Protein AF-A0A2H0ISW6-F1 (afdb_monomer)

Radius of gyration: 16.99 Å; Cα contacts (8 Å, |Δi|>4): 313; chains: 1; bounding box: 40×23×46 Å

Sequence (136 aa):
MSGATEFRVESTSQWDLYVGTQTLTAGQWDVLSSYSSAGTSIVPVSILEIRATSPGATSQQTSFFQLQDNASPIFIIGTAANDPLTTTGIGTNQPGDPVNDAFTHRFRIDYRLTPTIAYTPGVYSLTVVFTLAEDL

Structure (mmCIF, N/CA/C/O backbone):
data_AF-A0A2H0ISW6-F1
#
_entry.id   AF-A0A2H0ISW6-F1
#
loop_
_atom_site.group_PDB
_atom_site.id
_atom_site.type_symbol
_atom_site.label_atom_id
_atom_site.label_alt_id
_atom_site.label_comp_id
_atom_site.label_asym_id
_atom_site.label_entity_id
_atom_site.label_seq_id
_atom_site.pdbx_PDB_ins_code
_atom_site.Cartn_x
_atom_site.Cartn_y
_atom_site.Cartn_z
_atom_site.occupancy
_atom_site.B_iso_or_equiv
_atom_site.auth_seq_id
_atom_site.auth_comp_id
_atom_site.auth_asym_id
_atom_site.auth_atom_id
_atom_site.pdbx_PDB_model_num
ATOM 1 N N . MET A 1 1 ? 15.951 2.780 14.268 1.00 37.66 1 MET A N 1
ATOM 2 C CA . MET A 1 1 ? 16.004 2.096 12.960 1.00 37.66 1 MET A CA 1
ATOM 3 C C . MET A 1 1 ? 14.894 2.693 12.114 1.00 37.66 1 MET A C 1
ATOM 5 O O . MET A 1 1 ? 13.755 2.671 12.556 1.00 37.66 1 MET A O 1
ATOM 9 N N . SER A 1 2 ? 15.219 3.347 11.000 1.00 43.78 2 SER A N 1
ATOM 10 C CA . SER A 1 2 ? 14.219 3.986 10.134 1.00 43.78 2 SER A CA 1
ATOM 11 C C . SER A 1 2 ? 13.484 2.899 9.346 1.00 43.78 2 SER A C 1
ATOM 13 O O . SER A 1 2 ? 14.012 2.400 8.359 1.00 43.78 2 SER A O 1
ATOM 15 N N . GLY A 1 3 ? 12.315 2.491 9.847 1.00 51.47 3 GLY A N 1
ATOM 16 C CA . GLY A 1 3 ? 11.488 1.391 9.343 1.00 51.47 3 GLY A CA 1
ATOM 17 C C . GLY A 1 3 ? 10.538 1.817 8.229 1.00 51.47 3 GLY A C 1
ATOM 18 O O . GLY A 1 3 ? 9.328 1.838 8.428 1.00 51.47 3 GLY A O 1
ATOM 19 N N . ALA A 1 4 ? 11.086 2.178 7.073 1.00 66.31 4 ALA A N 1
ATOM 20 C CA . ALA A 1 4 ? 10.278 2.313 5.868 1.00 66.31 4 ALA A CA 1
ATOM 21 C C . ALA A 1 4 ? 10.193 0.953 5.162 1.00 66.31 4 ALA A C 1
ATOM 23 O O . ALA A 1 4 ? 11.180 0.217 5.120 1.00 66.31 4 ALA A O 1
ATOM 24 N N . THR A 1 5 ? 9.021 0.613 4.623 1.00 86.38 5 THR A N 1
ATOM 25 C CA . THR A 1 5 ? 8.900 -0.547 3.728 1.00 86.38 5 THR A CA 1
ATOM 26 C C . THR A 1 5 ? 9.569 -0.184 2.405 1.00 86.38 5 THR A C 1
ATOM 28 O O . THR A 1 5 ? 9.276 0.873 1.847 1.00 86.38 5 THR A O 1
ATOM 31 N N . GLU A 1 6 ? 10.485 -1.022 1.924 1.00 88.94 6 GLU A N 1
ATOM 32 C CA . GLU A 1 6 ? 11.167 -0.830 0.642 1.00 88.94 6 GLU A CA 1
ATOM 33 C C . GLU A 1 6 ? 10.739 -1.929 -0.333 1.00 88.94 6 GLU A C 1
ATOM 35 O O . GLU A 1 6 ? 10.816 -3.113 -0.007 1.00 88.94 6 GLU A O 1
ATOM 40 N N . PHE A 1 7 ? 10.324 -1.529 -1.532 1.00 88.00 7 PHE A N 1
ATOM 41 C CA . PHE A 1 7 ? 10.082 -2.417 -2.660 1.00 88.00 7 PHE A CA 1
ATOM 42 C C . PHE A 1 7 ? 11.202 -2.275 -3.678 1.00 88.00 7 PHE A C 1
ATOM 44 O O . PHE A 1 7 ? 11.641 -1.168 -3.999 1.00 88.00 7 PHE A O 1
ATOM 51 N N . ARG A 1 8 ? 11.642 -3.418 -4.196 1.00 91.12 8 ARG A N 1
ATOM 52 C CA . ARG A 1 8 ? 12.608 -3.523 -5.282 1.00 91.12 8 ARG A CA 1
ATOM 53 C C . ARG A 1 8 ? 11.969 -4.340 -6.385 1.00 91.12 8 ARG A C 1
ATOM 55 O O . ARG A 1 8 ? 11.515 -5.448 -6.117 1.00 91.12 8 ARG A O 1
ATOM 62 N N . VAL A 1 9 ? 11.908 -3.771 -7.577 1.00 89.00 9 VAL A N 1
ATOM 63 C CA . VAL A 1 9 ? 11.238 -4.380 -8.723 1.00 89.00 9 VAL A CA 1
ATOM 64 C C . VAL A 1 9 ? 12.292 -4.878 -9.697 1.00 89.00 9 VAL A C 1
ATOM 66 O O . VAL A 1 9 ? 13.189 -4.132 -10.067 1.00 89.00 9 VAL A O 1
ATOM 69 N N . GLU A 1 10 ? 12.180 -6.135 -10.100 1.00 91.31 10 GLU A N 1
ATOM 70 C CA . GLU A 1 10 ? 12.961 -6.735 -11.179 1.00 91.31 10 GLU A CA 1
ATOM 71 C C . GLU A 1 10 ? 11.962 -7.325 -12.169 1.00 91.31 10 GLU A C 1
ATOM 73 O O . GLU A 1 10 ? 11.089 -8.100 -11.774 1.00 91.31 10 GLU A O 1
ATOM 78 N N . SER A 1 11 ? 12.040 -6.906 -13.430 1.00 89.56 11 SER A N 1
ATOM 79 C CA . SER A 1 11 ? 11.094 -7.327 -14.462 1.00 89.56 11 SER A CA 1
ATOM 80 C C . SER A 1 11 ? 11.754 -7.375 -15.834 1.00 89.56 11 SER A C 1
ATOM 82 O O . SER A 1 11 ? 12.597 -6.543 -16.162 1.00 89.56 11 SER A O 1
ATOM 84 N N . THR A 1 12 ? 11.334 -8.330 -16.661 1.00 89.75 12 THR A N 1
ATOM 85 C CA . THR A 1 12 ? 11.699 -8.418 -18.085 1.00 89.75 12 THR A CA 1
ATOM 86 C C . THR A 1 12 ? 10.659 -7.800 -19.016 1.00 89.75 12 THR A C 1
ATOM 88 O O . THR A 1 12 ? 10.918 -7.684 -20.211 1.00 89.75 12 THR A O 1
ATOM 91 N N . SER A 1 13 ? 9.510 -7.402 -18.470 1.00 87.94 13 SER A N 1
ATOM 92 C CA . SER A 1 13 ? 8.399 -6.755 -19.173 1.00 87.94 13 SER A CA 1
ATOM 93 C C . SER A 1 13 ? 8.098 -5.392 -18.549 1.00 87.94 13 SER A C 1
ATOM 95 O O . SER A 1 13 ? 8.596 -5.076 -17.462 1.00 87.94 13 SER A O 1
ATOM 97 N N . GLN A 1 14 ? 7.280 -4.585 -19.227 1.00 87.25 14 GLN A N 1
ATOM 98 C CA . GLN A 1 14 ? 6.685 -3.406 -18.600 1.00 87.25 14 GLN A CA 1
ATOM 99 C C . GLN A 1 14 ? 5.759 -3.829 -17.455 1.00 87.25 14 GLN A C 1
ATOM 101 O O . GLN A 1 14 ? 5.305 -4.976 -17.410 1.00 87.25 14 GLN A O 1
ATOM 106 N N . TRP A 1 15 ? 5.562 -2.956 -16.472 1.00 88.25 15 TRP A N 1
ATOM 107 C CA . TRP A 1 15 ? 4.878 -3.342 -15.241 1.00 88.25 15 TRP A CA 1
ATOM 108 C C . TRP A 1 15 ? 4.090 -2.213 -14.587 1.00 88.25 15 TRP A C 1
ATOM 110 O O . TRP A 1 15 ? 4.448 -1.044 -14.652 1.00 88.25 15 TRP A O 1
ATOM 120 N N . ASP A 1 16 ? 3.073 -2.597 -13.836 1.00 88.38 16 ASP A N 1
ATOM 121 C CA . ASP A 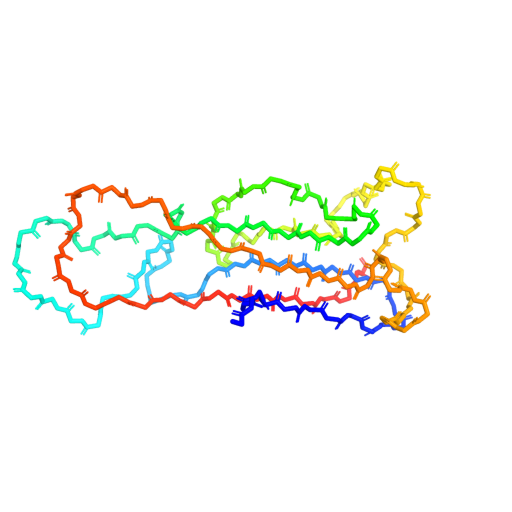1 16 ? 2.306 -1.706 -12.983 1.00 88.38 16 ASP A CA 1
ATOM 122 C C . ASP A 1 16 ? 2.564 -2.048 -11.524 1.00 88.38 16 ASP A C 1
ATOM 124 O O . ASP A 1 16 ? 2.653 -3.218 -11.142 1.00 88.38 16 ASP A O 1
ATOM 128 N N . LEU A 1 17 ? 2.634 -1.020 -10.682 1.00 89.81 17 LEU A N 1
ATOM 129 C CA . LEU A 1 17 ? 2.587 -1.188 -9.236 1.00 89.81 17 LEU A CA 1
ATOM 130 C C . LEU A 1 17 ? 1.420 -0.379 -8.696 1.00 89.81 17 LEU A C 1
ATOM 132 O O . LEU A 1 17 ? 1.384 0.849 -8.800 1.00 89.81 17 LEU A O 1
ATOM 136 N N . TYR A 1 18 ? 0.494 -1.072 -8.052 1.00 91.62 18 TYR A N 1
ATOM 137 C CA . TYR A 1 18 ? -0.657 -0.466 -7.407 1.00 91.62 18 TYR A CA 1
ATOM 138 C C . TYR A 1 18 ? -0.859 -1.014 -6.003 1.00 91.62 18 TYR A C 1
ATOM 140 O O . TYR A 1 18 ? -0.251 -2.001 -5.580 1.00 91.62 18 TYR A O 1
ATOM 148 N N . VAL A 1 19 ? -1.691 -0.308 -5.250 1.00 94.38 19 VAL A N 1
ATOM 149 C CA . VAL A 1 19 ? -1.938 -0.574 -3.840 1.00 94.38 19 VAL A CA 1
ATOM 150 C C . VAL A 1 19 ? -3.418 -0.467 -3.520 1.00 94.38 19 VAL A C 1
ATOM 152 O O . VAL A 1 19 ? -4.112 0.437 -3.984 1.00 94.38 19 VAL A O 1
ATOM 155 N N . GLY A 1 20 ? -3.882 -1.380 -2.682 1.00 95.50 20 GLY A N 1
ATOM 156 C CA . GLY A 1 20 ? -5.225 -1.385 -2.130 1.00 95.50 20 GLY A CA 1
ATOM 157 C C . GLY A 1 20 ? -5.224 -1.966 -0.726 1.00 95.50 20 GLY A C 1
ATOM 158 O O . GLY A 1 20 ? -4.195 -2.400 -0.203 1.00 95.50 20 GLY A O 1
ATOM 159 N N . THR A 1 21 ? -6.385 -1.977 -0.091 1.00 97.00 21 THR A N 1
ATOM 160 C CA . THR A 1 21 ? -6.578 -2.629 1.204 1.00 97.00 21 THR A CA 1
ATOM 161 C C . THR A 1 21 ? -7.476 -3.837 1.073 1.00 97.00 21 THR A C 1
ATOM 163 O O . THR A 1 21 ? -8.433 -3.820 0.303 1.00 97.00 21 THR A O 1
ATOM 166 N N . GLN A 1 22 ? -7.191 -4.862 1.867 1.00 96.44 22 GLN A N 1
ATOM 167 C CA . GLN A 1 22 ? -8.020 -6.049 1.989 1.00 96.44 22 GLN A CA 1
ATOM 168 C C . GLN A 1 22 ? -8.481 -6.186 3.437 1.00 96.44 22 GLN A C 1
ATOM 170 O O . GLN A 1 22 ? -7.664 -6.272 4.351 1.00 96.44 22 GLN A O 1
ATOM 175 N N . THR A 1 23 ? -9.792 -6.196 3.636 1.00 95.62 23 THR A N 1
ATOM 176 C CA . THR A 1 23 ? -10.438 -6.320 4.947 1.00 95.62 23 THR A CA 1
ATOM 177 C C . THR A 1 23 ? -11.707 -7.159 4.815 1.00 95.62 23 THR A C 1
ATOM 179 O O . THR A 1 23 ? -12.145 -7.471 3.704 1.00 95.62 23 THR A O 1
ATOM 182 N N . LEU A 1 24 ? -12.301 -7.569 5.937 1.00 95.00 24 LEU A N 1
ATOM 183 C CA . LEU A 1 24 ? -13.562 -8.318 5.948 1.00 95.00 24 LEU A CA 1
ATOM 184 C C . LEU A 1 24 ? -14.725 -7.465 5.432 1.00 95.00 24 LEU A C 1
ATOM 186 O O . LEU A 1 24 ? -15.614 -7.978 4.755 1.00 95.00 24 LEU A O 1
ATOM 190 N N . THR A 1 25 ? -14.725 -6.171 5.764 1.00 94.56 25 THR A N 1
ATOM 191 C CA . THR A 1 25 ? -15.690 -5.190 5.250 1.00 94.56 25 THR A CA 1
ATOM 192 C C . THR A 1 25 ? -14.960 -4.138 4.431 1.00 94.56 25 THR A C 1
ATOM 194 O O . THR A 1 25 ? -14.221 -3.323 4.985 1.00 94.56 25 THR A O 1
ATOM 197 N N . ALA A 1 26 ? -15.208 -4.141 3.121 1.00 94.75 26 ALA A N 1
ATOM 198 C CA . ALA A 1 26 ? -14.558 -3.251 2.168 1.00 94.75 26 ALA A CA 1
ATOM 199 C 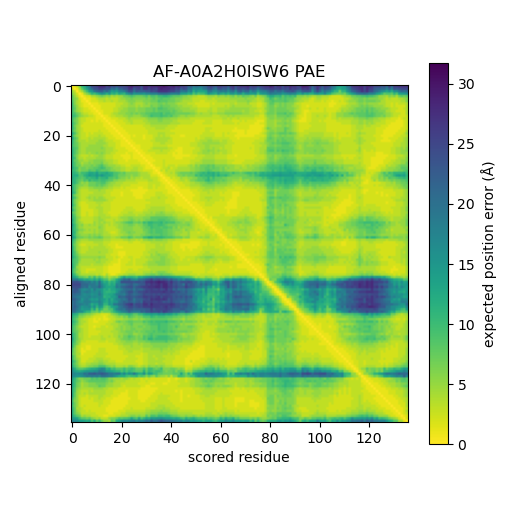C . ALA A 1 26 ? -14.576 -1.784 2.629 1.00 94.75 26 ALA A C 1
ATOM 201 O O . ALA A 1 26 ? -15.605 -1.249 3.057 1.00 94.75 26 ALA A O 1
ATOM 202 N N . GLY A 1 27 ? -13.416 -1.135 2.546 1.00 94.25 27 GLY A N 1
ATOM 203 C CA . GLY A 1 27 ? -13.240 0.262 2.943 1.00 94.25 27 GLY A CA 1
ATOM 204 C C . GLY A 1 27 ? -13.202 0.530 4.455 1.00 94.25 27 GLY A C 1
ATOM 205 O O . GLY A 1 27 ? -13.113 1.697 4.846 1.00 94.25 27 GLY A O 1
ATOM 206 N N . GLN A 1 28 ? -13.222 -0.498 5.311 1.00 95.25 28 GLN A N 1
ATOM 207 C CA . GLN A 1 28 ? -13.151 -0.359 6.773 1.00 95.25 28 GLN A CA 1
ATOM 208 C C . GLN A 1 28 ? -12.084 -1.272 7.380 1.00 95.25 28 GLN A C 1
ATOM 210 O O . GLN A 1 28 ? -11.860 -2.365 6.874 1.00 95.25 28 GLN A O 1
ATOM 215 N N . TRP A 1 29 ? -11.443 -0.839 8.468 1.00 95.31 29 TRP A N 1
ATOM 216 C CA . TRP A 1 29 ? -10.534 -1.684 9.246 1.00 95.31 29 TRP A CA 1
ATOM 217 C C . TRP A 1 29 ? -11.310 -2.789 9.961 1.00 95.31 29 TRP A C 1
ATOM 219 O O . TRP A 1 29 ? -12.421 -2.571 10.447 1.00 95.31 29 TRP A O 1
ATOM 229 N N . ASP A 1 30 ? -10.682 -3.950 10.105 1.00 96.56 30 ASP A N 1
ATOM 230 C CA . ASP A 1 30 ? -11.270 -5.080 10.810 1.00 96.56 30 ASP A CA 1
ATOM 231 C C . ASP A 1 30 ? -11.148 -4.891 12.319 1.00 96.56 30 ASP A C 1
ATOM 233 O O . ASP A 1 30 ? -10.059 -4.655 12.846 1.00 96.56 30 ASP A O 1
ATOM 237 N N . VAL A 1 31 ? -12.266 -5.018 13.032 1.00 95.38 31 VAL A N 1
ATOM 238 C CA . VAL A 1 31 ? -12.286 -4.955 14.497 1.00 95.38 31 VAL A CA 1
ATOM 239 C C . VAL A 1 31 ? -11.973 -6.333 15.058 1.00 95.38 31 VAL A C 1
ATOM 241 O O . VAL A 1 31 ? -12.746 -7.272 14.880 1.00 95.38 31 VAL A O 1
ATOM 244 N N . LEU A 1 32 ? -10.855 -6.455 15.769 1.00 95.75 32 LEU A N 1
ATOM 245 C CA . LEU A 1 32 ? -10.445 -7.707 16.406 1.00 95.75 32 LEU A CA 1
ATOM 246 C C . LEU A 1 32 ? -10.984 -7.815 17.832 1.00 95.75 32 LEU A C 1
ATOM 248 O O . LEU A 1 32 ? -11.390 -8.886 18.280 1.00 95.75 32 LEU A O 1
ATOM 252 N N . SER A 1 33 ? -10.987 -6.699 18.558 1.00 95.88 33 SER A N 1
ATOM 253 C CA . SER A 1 33 ? -11.567 -6.603 19.894 1.00 95.88 33 SER A CA 1
ATOM 254 C C . SER A 1 33 ? -11.948 -5.164 20.218 1.00 95.88 33 SER A C 1
ATOM 256 O O . SER A 1 33 ? -11.340 -4.216 19.722 1.00 95.88 33 SER A O 1
ATOM 258 N N . SER A 1 34 ? -12.948 -4.989 21.079 1.00 94.12 34 SER A N 1
ATOM 259 C CA . SER A 1 34 ? -13.359 -3.679 21.588 1.00 94.12 34 SER A CA 1
ATOM 260 C C . SER A 1 34 ? -13.241 -3.658 23.106 1.00 94.12 34 SER A C 1
ATOM 262 O O . SER A 1 34 ? -13.603 -4.617 23.784 1.00 94.12 34 SER A O 1
ATOM 264 N N . TYR A 1 35 ? -12.741 -2.550 23.643 1.00 93.88 35 TYR A N 1
ATOM 265 C CA . TYR A 1 35 ? -12.596 -2.326 25.085 1.00 93.88 35 TYR A CA 1
ATOM 266 C C . TYR A 1 35 ? -13.739 -1.486 25.667 1.00 93.88 35 TYR A C 1
ATOM 268 O O . TYR A 1 35 ? -13.785 -1.235 26.868 1.00 93.88 35 TYR A O 1
ATOM 276 N N . SER A 1 36 ? -14.635 -0.997 24.810 1.00 92.62 36 SER A N 1
ATOM 277 C CA . SER A 1 36 ? -15.701 -0.055 25.137 1.00 92.62 36 SER A CA 1
ATOM 278 C C . SER A 1 36 ? -16.814 -0.145 24.090 1.00 92.62 36 SER A C 1
ATOM 280 O O . SER A 1 36 ? -16.596 -0.657 22.996 1.00 92.62 36 SER A O 1
ATOM 282 N N . SER A 1 37 ? -17.996 0.375 24.421 1.00 90.19 37 SER A N 1
ATOM 283 C CA . SER A 1 37 ? -19.108 0.593 23.486 1.00 90.19 37 SER A CA 1
ATOM 284 C C . SER A 1 37 ? -19.261 2.062 23.066 1.00 90.19 37 SER A C 1
ATOM 286 O O . SER A 1 37 ? -20.223 2.413 22.391 1.00 90.19 37 SER A O 1
ATOM 288 N N . ALA A 1 38 ? -18.367 2.945 23.518 1.00 92.25 38 ALA A N 1
ATOM 289 C CA . ALA A 1 38 ? -18.369 4.354 23.141 1.00 92.25 38 ALA A CA 1
ATOM 290 C C . ALA A 1 38 ? -17.722 4.550 21.762 1.00 92.25 38 ALA A C 1
ATOM 292 O O . ALA A 1 38 ? -16.747 3.874 21.437 1.00 92.25 38 ALA A O 1
ATOM 293 N N . GLY A 1 39 ? -18.218 5.514 20.984 1.00 91.00 39 GLY A N 1
ATOM 294 C CA . GLY A 1 39 ? -17.708 5.820 19.642 1.00 91.00 39 GLY A CA 1
ATOM 295 C C . GLY A 1 39 ? -18.282 4.917 18.548 1.00 91.00 39 GLY A C 1
ATOM 296 O O . GLY A 1 39 ? -19.277 4.226 18.757 1.00 91.00 39 GLY A O 1
ATOM 297 N N . THR A 1 40 ? -17.663 4.958 17.370 1.00 91.94 40 THR A N 1
ATOM 298 C CA . THR A 1 40 ? -17.995 4.093 16.230 1.00 91.94 40 THR A CA 1
ATOM 299 C C . THR A 1 40 ? -16.900 3.058 15.984 1.00 91.94 40 THR A C 1
ATOM 301 O O . THR A 1 40 ? -15.712 3.380 16.011 1.00 91.94 40 THR A O 1
ATOM 304 N N . SER A 1 41 ? -17.300 1.819 15.700 1.00 91.62 41 SER A N 1
ATOM 305 C CA . SER A 1 41 ? -16.409 0.750 15.235 1.00 91.62 41 SER A CA 1
ATOM 306 C C . SER A 1 41 ? -16.110 0.832 13.733 1.00 91.62 41 SER A C 1
ATOM 308 O O . SER A 1 41 ? -15.270 0.090 13.233 1.00 91.62 41 SER A O 1
ATOM 310 N N . ILE A 1 42 ? -16.781 1.737 13.012 1.00 92.69 42 ILE A N 1
ATOM 311 C CA . ILE A 1 42 ? -16.576 1.974 11.582 1.00 92.69 42 ILE A CA 1
ATOM 312 C C . ILE A 1 42 ? -15.366 2.893 11.418 1.00 92.69 42 ILE A C 1
ATOM 314 O O . ILE A 1 42 ? -15.481 4.121 11.464 1.00 92.69 42 ILE A O 1
ATOM 318 N N . VAL A 1 43 ? -14.196 2.284 11.247 1.00 94.56 43 VAL A N 1
ATOM 319 C CA . VAL A 1 43 ? -12.931 2.982 11.005 1.00 94.56 43 VAL A CA 1
ATOM 320 C C . VAL A 1 43 ? -12.603 2.881 9.514 1.00 94.56 43 VAL A C 1
ATOM 322 O O . VAL A 1 43 ? -12.315 1.780 9.049 1.00 94.56 43 VAL A O 1
ATOM 325 N N . PRO A 1 44 ? -12.652 3.972 8.731 1.00 94.69 44 PRO A N 1
ATOM 326 C CA . PRO A 1 44 ? -12.432 3.884 7.293 1.00 94.69 44 PRO A CA 1
ATOM 327 C C . PRO A 1 44 ? -10.954 3.643 6.970 1.00 94.69 44 PRO A C 1
ATOM 329 O O . PRO A 1 44 ? -10.069 4.165 7.643 1.00 94.69 44 PRO A O 1
ATOM 332 N N . VAL A 1 45 ? -10.661 2.898 5.903 1.00 95.00 45 VAL A N 1
ATOM 333 C CA . VAL A 1 45 ? -9.272 2.636 5.463 1.00 95.00 45 VAL A CA 1
ATOM 334 C C . VAL A 1 45 ? -8.515 3.913 5.095 1.00 95.00 45 VAL A C 1
ATOM 336 O O . VAL A 1 45 ? -7.303 3.985 5.287 1.00 95.00 45 VAL A O 1
ATOM 339 N N . SER A 1 46 ? -9.243 4.958 4.694 1.00 94.25 46 SER A N 1
ATOM 340 C CA . SER A 1 46 ? -8.709 6.273 4.337 1.00 94.25 46 SER A CA 1
ATOM 341 C C . SER A 1 46 ? -8.040 7.032 5.490 1.00 94.25 46 SER A C 1
ATOM 343 O O . SER A 1 46 ? -7.378 8.036 5.232 1.00 94.25 46 SER A O 1
ATOM 345 N N . ILE A 1 47 ? -8.159 6.576 6.749 1.00 94.25 47 ILE A N 1
ATOM 346 C CA . ILE A 1 47 ? -7.372 7.157 7.854 1.00 94.25 47 ILE A CA 1
ATOM 347 C C . ILE A 1 47 ? -5.885 6.822 7.758 1.00 94.25 47 ILE A C 1
ATOM 349 O O . ILE A 1 47 ? -5.071 7.524 8.363 1.00 94.25 47 ILE A O 1
ATOM 353 N N . LEU A 1 48 ? -5.534 5.732 7.065 1.00 93.62 48 LEU A N 1
ATOM 354 C CA . LEU A 1 48 ? -4.156 5.410 6.747 1.00 93.62 48 LEU A CA 1
ATOM 355 C C . LEU A 1 48 ? -3.852 5.980 5.371 1.00 93.62 48 LEU A C 1
ATOM 357 O O . LEU A 1 48 ? -4.409 5.572 4.353 1.00 93.62 48 LEU A O 1
ATOM 361 N N . GLU A 1 49 ? -2.944 6.935 5.366 1.00 94.19 49 GLU A N 1
ATOM 362 C CA . GLU A 1 49 ? -2.402 7.514 4.159 1.00 94.19 49 GLU A CA 1
ATOM 363 C C . GLU A 1 49 ? -1.034 6.909 3.892 1.00 94.19 49 GLU A C 1
ATOM 365 O O . GLU A 1 49 ? -0.262 6.629 4.818 1.00 94.19 49 GLU A O 1
ATOM 370 N N . ILE A 1 50 ? -0.709 6.753 2.618 1.00 92.88 50 ILE A N 1
ATOM 371 C CA . ILE A 1 50 ? 0.608 6.296 2.203 1.00 92.88 50 ILE A CA 1
ATOM 372 C C . ILE A 1 50 ? 1.220 7.263 1.211 1.00 92.88 50 ILE A C 1
ATOM 374 O O . ILE 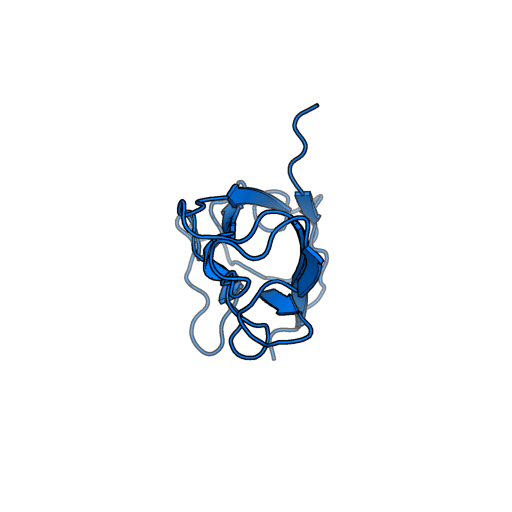A 1 50 ? 0.531 8.034 0.547 1.00 92.88 50 ILE A O 1
ATOM 378 N N . ARG A 1 51 ? 2.540 7.213 1.113 1.00 91.31 51 ARG A N 1
ATOM 379 C CA . ARG A 1 51 ? 3.296 7.895 0.074 1.00 91.31 51 ARG A CA 1
ATOM 380 C C . ARG A 1 51 ? 4.345 6.938 -0.458 1.00 91.31 51 ARG A C 1
ATOM 382 O O . ARG A 1 51 ? 5.140 6.406 0.316 1.00 91.31 51 ARG A O 1
ATOM 389 N N . ALA A 1 52 ? 4.368 6.769 -1.773 1.00 89.00 52 ALA A N 1
ATOM 390 C CA . ALA A 1 52 ? 5.395 6.010 -2.462 1.00 89.00 52 ALA A CA 1
ATOM 391 C C . ALA A 1 52 ? 6.409 6.981 -3.066 1.00 89.00 52 ALA A C 1
ATOM 393 O O . ALA A 1 52 ? 6.061 7.847 -3.865 1.00 89.00 52 ALA A O 1
ATOM 394 N N . THR A 1 53 ? 7.669 6.854 -2.662 1.00 87.94 53 THR A N 1
ATOM 395 C CA . THR A 1 53 ? 8.767 7.681 -3.170 1.00 87.94 53 THR A CA 1
ATOM 396 C C . THR A 1 53 ? 9.811 6.798 -3.823 1.00 87.94 53 THR A C 1
ATOM 398 O O . THR A 1 53 ? 10.201 5.780 -3.261 1.00 87.94 53 THR A O 1
ATOM 401 N N . SER A 1 54 ? 10.290 7.195 -4.992 1.00 84.56 54 SER A N 1
ATOM 402 C CA . SER A 1 54 ? 11.451 6.587 -5.639 1.00 84.56 54 SER A CA 1
ATOM 403 C C . SER A 1 54 ? 12.522 7.657 -5.858 1.00 84.56 54 SER A C 1
ATOM 405 O O . SER A 1 54 ? 12.184 8.841 -5.983 1.00 84.56 54 SER A O 1
ATOM 407 N N . PRO A 1 55 ? 13.816 7.292 -5.894 1.00 83.31 55 PRO A N 1
ATOM 408 C CA . PRO A 1 55 ? 14.885 8.277 -6.054 1.00 83.31 55 PRO A CA 1
ATOM 409 C C . PRO A 1 55 ? 14.785 9.075 -7.362 1.00 83.31 55 PRO A C 1
ATOM 411 O O . PRO A 1 55 ? 15.141 10.248 -7.391 1.00 83.31 55 PRO A O 1
ATOM 414 N N . GLY A 1 56 ? 14.270 8.460 -8.429 1.00 79.25 56 GLY A N 1
ATOM 415 C CA . GLY A 1 56 ? 14.023 9.092 -9.725 1.00 79.25 56 GLY A CA 1
ATOM 416 C C . GLY A 1 56 ? 12.706 9.867 -9.819 1.00 79.25 56 GLY A C 1
ATOM 417 O O . GLY A 1 56 ? 12.342 10.275 -10.917 1.00 79.25 56 GLY A O 1
ATOM 418 N N . ALA A 1 57 ? 11.990 10.054 -8.700 1.00 80.50 57 ALA A N 1
ATOM 419 C CA . ALA A 1 57 ? 10.676 10.699 -8.641 1.00 80.50 57 ALA A CA 1
ATOM 420 C C . ALA A 1 57 ? 9.656 10.070 -9.609 1.00 80.50 57 ALA A C 1
ATOM 422 O O . ALA A 1 57 ? 8.905 10.774 -10.281 1.00 80.50 57 ALA A O 1
ATOM 423 N N . THR A 1 58 ? 9.656 8.736 -9.669 1.00 79.94 58 THR A N 1
ATOM 424 C CA . THR A 1 58 ? 8.869 7.963 -10.633 1.00 79.94 58 THR A CA 1
ATOM 425 C C . THR A 1 58 ? 7.440 7.622 -10.209 1.00 79.94 58 THR A C 1
ATOM 427 O O . THR A 1 58 ? 6.640 7.166 -11.018 1.00 79.94 58 THR A O 1
ATOM 430 N N . SER A 1 59 ? 7.107 7.829 -8.936 1.00 82.44 59 SER A N 1
ATOM 431 C CA . SER A 1 59 ? 5.752 7.612 -8.423 1.00 82.44 59 SER A CA 1
ATOM 432 C C . SER A 1 59 ? 4.789 8.681 -8.948 1.00 82.44 59 SER A C 1
ATOM 434 O O . SER A 1 59 ? 5.064 9.876 -8.841 1.00 82.44 59 SER A O 1
ATOM 436 N N . GLN A 1 60 ? 3.623 8.257 -9.427 1.00 82.56 60 GLN A N 1
ATOM 437 C CA . GLN A 1 60 ? 2.481 9.115 -9.758 1.00 82.56 60 GLN A CA 1
ATOM 438 C C . GLN A 1 60 ? 1.874 9.761 -8.507 1.00 82.56 60 GLN A C 1
ATOM 440 O O . GLN A 1 60 ? 1.273 10.831 -8.574 1.00 82.56 60 GLN A O 1
ATOM 445 N N . GLN A 1 61 ? 2.077 9.135 -7.347 1.00 83.44 61 GLN A N 1
ATOM 446 C CA . GLN A 1 61 ? 1.577 9.589 -6.058 1.00 83.44 61 GLN A CA 1
ATOM 447 C C . GLN A 1 61 ? 2.723 10.157 -5.210 1.00 83.44 61 GLN A C 1
ATOM 449 O O . GLN A 1 61 ? 3.295 9.491 -4.343 1.00 83.44 61 GLN A O 1
ATOM 454 N N . THR A 1 62 ? 3.091 11.409 -5.480 1.00 76.88 62 THR A N 1
ATOM 455 C CA . THR A 1 62 ? 4.244 12.082 -4.844 1.00 76.88 62 THR A CA 1
ATOM 456 C C . THR A 1 62 ? 3.949 12.642 -3.447 1.00 76.88 62 THR A C 1
ATOM 458 O O . THR A 1 62 ? 4.869 12.953 -2.686 1.00 76.88 62 THR A O 1
ATOM 461 N N . SER A 1 63 ? 2.670 12.754 -3.083 1.00 88.69 63 SER A N 1
ATOM 462 C CA . SER A 1 63 ? 2.193 13.200 -1.768 1.00 88.69 63 SER A CA 1
ATOM 463 C C . SER A 1 63 ? 1.507 12.059 -1.018 1.00 88.69 63 SER A C 1
ATOM 465 O O . SER A 1 63 ? 1.235 11.012 -1.594 1.00 88.69 63 SER A O 1
ATOM 467 N N . PHE A 1 64 ? 1.239 12.253 0.276 1.00 92.56 64 PHE A N 1
ATOM 468 C CA . PHE A 1 64 ? 0.398 11.314 1.017 1.00 92.56 64 PHE A CA 1
ATOM 469 C C . PHE A 1 64 ? -1.005 11.281 0.408 1.00 92.56 64 PHE A C 1
ATOM 471 O O . PHE A 1 64 ? -1.620 12.333 0.237 1.00 92.56 64 PHE A O 1
ATOM 478 N N . PHE A 1 65 ? -1.491 10.082 0.110 1.00 92.56 65 PHE A N 1
ATOM 479 C CA . PHE A 1 65 ? -2.833 9.828 -0.393 1.00 92.56 65 PHE A CA 1
ATOM 480 C C . PHE A 1 65 ? -3.536 8.795 0.482 1.00 92.56 65 PHE A C 1
ATOM 482 O O . PHE A 1 65 ? -2.897 7.932 1.086 1.00 92.56 65 PHE A O 1
ATOM 489 N N . GLN A 1 66 ? -4.858 8.903 0.563 1.00 94.62 66 GLN A N 1
ATOM 490 C CA . GLN A 1 66 ? -5.689 7.995 1.344 1.00 94.62 66 GLN A CA 1
ATOM 491 C C . GLN A 1 66 ? -5.777 6.635 0.658 1.00 94.62 66 GLN A C 1
ATOM 493 O O . GLN A 1 66 ? -6.022 6.567 -0.546 1.00 94.62 66 GLN A O 1
ATOM 498 N N . LEU A 1 67 ? -5.607 5.559 1.427 1.00 94.19 67 LEU A N 1
ATOM 499 C CA . LEU A 1 67 ? -5.816 4.211 0.914 1.00 94.19 67 LEU A CA 1
ATOM 500 C C . LEU A 1 67 ? -7.281 3.972 0.532 1.00 94.19 67 LEU A C 1
ATOM 502 O O . LEU A 1 67 ? -8.204 4.552 1.111 1.00 94.19 67 LEU A O 1
ATOM 506 N N . GLN A 1 68 ? -7.466 3.079 -0.435 1.00 94.75 68 GLN A N 1
ATOM 507 C CA . GLN A 1 68 ? -8.757 2.610 -0.923 1.00 94.75 68 GLN A CA 1
ATOM 508 C C . GLN A 1 68 ? -8.815 1.086 -0.866 1.00 94.75 68 GLN A C 1
ATOM 510 O O . GLN A 1 68 ? -7.792 0.409 -0.743 1.00 94.75 68 GLN A O 1
ATOM 515 N N . ASP A 1 69 ? -10.030 0.559 -0.963 1.00 94.06 69 ASP A N 1
ATOM 516 C CA . ASP A 1 69 ? -10.256 -0.873 -1.097 1.00 94.06 69 ASP A CA 1
ATOM 517 C C . ASP A 1 69 ? -9.597 -1.430 -2.367 1.00 94.06 69 ASP A C 1
ATOM 519 O O . ASP A 1 69 ? -9.511 -0.742 -3.382 1.00 94.06 69 ASP A O 1
ATOM 523 N N . ASN A 1 70 ? -9.158 -2.688 -2.332 1.00 92.88 70 ASN A N 1
ATOM 524 C CA . ASN A 1 70 ? -8.514 -3.325 -3.479 1.00 92.88 70 ASN A CA 1
ATOM 525 C C . ASN A 1 70 ? -9.440 -3.510 -4.700 1.00 92.88 70 ASN A C 1
ATOM 527 O O . ASN A 1 70 ? -8.949 -3.779 -5.791 1.00 92.88 70 ASN A O 1
ATOM 531 N N . ALA A 1 71 ? -10.760 -3.347 -4.554 1.00 91.25 71 ALA A N 1
ATOM 532 C CA . ALA A 1 71 ? -11.678 -3.248 -5.692 1.00 91.25 71 ALA A CA 1
ATOM 533 C C . ALA A 1 71 ? -11.473 -1.967 -6.530 1.00 91.25 71 ALA A C 1
ATOM 535 O O . ALA A 1 71 ? -11.826 -1.947 -7.709 1.00 91.25 71 ALA A O 1
ATOM 536 N N . SER A 1 72 ? -10.890 -0.925 -5.932 1.00 91.75 72 SER A N 1
ATOM 537 C CA . SER A 1 72 ? -10.540 0.350 -6.568 1.00 91.75 72 SER A CA 1
ATOM 538 C C . SER A 1 72 ? -9.107 0.740 -6.175 1.00 91.75 72 SER A C 1
ATOM 540 O O . SER A 1 72 ? -8.913 1.670 -5.386 1.00 91.75 72 SER A O 1
ATOM 542 N N . PRO A 1 73 ? -8.089 0.009 -6.664 1.00 91.75 73 PRO A N 1
ATOM 543 C CA . PRO A 1 73 ? -6.715 0.227 -6.248 1.00 91.75 73 PRO A CA 1
ATOM 544 C C . PRO A 1 73 ? -6.174 1.557 -6.776 1.00 91.75 73 PRO A C 1
ATOM 546 O O . PRO A 1 73 ? -6.653 2.119 -7.763 1.00 91.75 73 PRO A O 1
ATOM 549 N N . ILE A 1 74 ? -5.127 2.048 -6.123 1.00 91.00 74 ILE A N 1
ATOM 550 C CA . ILE A 1 74 ? -4.428 3.268 -6.516 1.00 91.00 74 ILE A CA 1
ATOM 551 C C . ILE A 1 74 ? -3.110 2.881 -7.173 1.00 91.00 74 ILE A C 1
ATOM 553 O O . ILE A 1 74 ? -2.266 2.228 -6.558 1.00 91.00 74 ILE A O 1
ATOM 557 N N . PHE A 1 75 ? -2.915 3.316 -8.413 1.00 89.19 75 PHE A N 1
ATOM 558 C CA . PHE A 1 75 ? -1.659 3.130 -9.128 1.00 89.19 75 PHE A CA 1
ATOM 559 C C . PHE A 1 75 ? -0.583 4.052 -8.551 1.00 89.19 75 PHE A C 1
ATOM 561 O O . PHE A 1 75 ? -0.757 5.271 -8.442 1.00 89.19 75 PHE A O 1
ATOM 568 N N . ILE A 1 76 ? 0.529 3.442 -8.145 1.00 88.62 76 ILE A N 1
ATOM 569 C CA . ILE A 1 76 ? 1.753 4.129 -7.735 1.00 88.62 76 ILE A CA 1
ATOM 570 C C . ILE A 1 76 ? 2.559 4.499 -8.981 1.00 88.62 76 ILE A C 1
ATOM 572 O O . ILE A 1 76 ? 3.137 5.579 -9.034 1.00 88.62 76 ILE A O 1
ATOM 576 N N . ILE A 1 77 ? 2.607 3.611 -9.968 1.00 85.94 77 ILE A N 1
ATOM 577 C CA . ILE A 1 77 ? 3.298 3.757 -11.253 1.00 85.94 77 ILE A CA 1
ATOM 578 C C . ILE A 1 77 ? 2.654 2.776 -12.240 1.00 85.94 77 ILE A C 1
ATOM 580 O O . ILE A 1 77 ? 2.120 1.753 -11.801 1.00 85.94 77 ILE A O 1
ATOM 584 N N . GLY A 1 78 ? 2.701 3.099 -13.533 1.00 78.94 78 GLY A N 1
ATOM 585 C CA . GLY A 1 78 ? 1.972 2.358 -14.561 1.00 78.94 78 GLY A CA 1
ATOM 586 C C . GLY A 1 78 ? 0.544 2.865 -14.766 1.00 78.94 78 GLY A C 1
ATOM 587 O O . GLY A 1 78 ? 0.095 3.760 -14.036 1.00 78.94 78 GLY A O 1
ATOM 588 N N . THR A 1 79 ? -0.188 2.362 -15.756 1.00 67.62 79 THR A N 1
ATOM 589 C CA . THR A 1 79 ? -1.514 2.898 -16.084 1.00 67.62 79 THR A CA 1
ATOM 590 C C . THR A 1 79 ? -2.493 1.901 -16.678 1.00 67.62 79 THR A C 1
ATOM 592 O O . THR A 1 79 ? -2.138 0.849 -17.167 1.00 67.62 79 THR A O 1
ATOM 595 N N . ALA A 1 80 ? -3.755 2.335 -16.763 1.00 51.31 80 ALA A N 1
ATOM 596 C CA . ALA A 1 80 ? -4.677 1.863 -17.793 1.00 51.31 80 ALA A C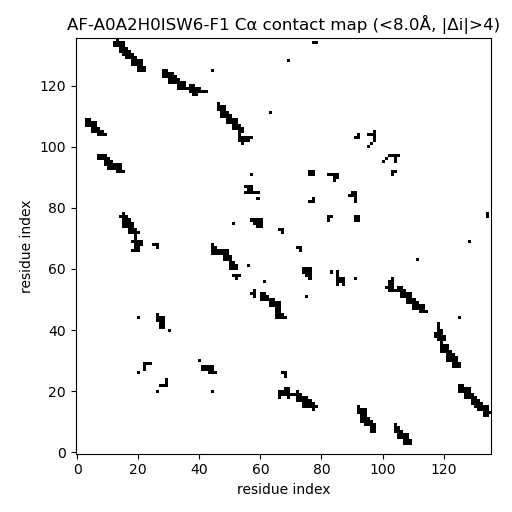A 1
ATOM 597 C C . ALA A 1 80 ? -4.709 2.766 -19.056 1.00 51.31 80 ALA A C 1
ATOM 599 O O . ALA A 1 80 ? -5.599 2.582 -19.885 1.00 51.31 80 ALA A O 1
ATOM 600 N N . ALA A 1 81 ? -3.853 3.798 -19.200 1.00 46.84 81 ALA A N 1
ATOM 601 C CA . ALA A 1 81 ? -4.018 4.774 -20.290 1.00 46.84 81 ALA A CA 1
ATOM 602 C C . ALA A 1 81 ? -2.853 5.710 -20.673 1.00 46.84 81 ALA A C 1
ATOM 604 O O . ALA A 1 81 ? -2.984 6.291 -21.740 1.00 46.84 81 ALA A O 1
ATOM 605 N N . ASN A 1 82 ? -1.805 5.955 -19.874 1.00 51.72 82 ASN A N 1
ATOM 606 C CA . ASN A 1 82 ? -0.679 6.842 -20.234 1.00 51.72 82 ASN A CA 1
ATOM 607 C C . ASN A 1 82 ? 0.357 6.878 -19.106 1.00 51.72 82 ASN A C 1
ATOM 609 O O . ASN A 1 82 ? 0.213 7.697 -18.194 1.00 51.72 82 ASN A O 1
ATOM 613 N N . ASP A 1 83 ? 1.400 6.056 -19.172 1.00 57.34 83 ASP A N 1
ATOM 614 C CA . ASP A 1 83 ? 2.514 6.139 -18.226 1.00 57.34 83 ASP A CA 1
ATOM 615 C C . ASP A 1 83 ? 3.090 7.553 -18.247 1.00 57.34 83 ASP A C 1
ATOM 617 O O . ASP A 1 83 ? 3.662 7.982 -19.258 1.00 57.34 83 ASP A O 1
ATOM 621 N N . PRO A 1 84 ? 2.881 8.346 -17.181 1.00 51.22 84 PRO A N 1
ATOM 622 C CA . PRO A 1 84 ? 3.360 9.703 -17.185 1.00 51.22 84 PRO A CA 1
ATOM 623 C C . PRO A 1 84 ? 4.878 9.625 -17.216 1.00 51.22 84 PRO A C 1
ATOM 625 O O . PRO A 1 84 ? 5.491 9.028 -16.333 1.00 51.22 84 PRO A O 1
ATOM 628 N N . LEU A 1 85 ? 5.479 10.267 -18.221 1.00 53.34 85 LEU A N 1
ATOM 629 C CA . LEU A 1 85 ? 6.894 10.604 -18.181 1.00 53.34 85 LEU A CA 1
ATOM 630 C C . LEU A 1 85 ? 7.133 11.286 -16.842 1.00 53.34 85 LEU A C 1
ATOM 632 O O . LEU A 1 85 ? 6.604 12.369 -16.575 1.00 53.34 85 LEU A O 1
ATOM 636 N N . THR A 1 86 ? 7.874 10.623 -15.966 1.00 56.41 86 THR A N 1
ATOM 637 C CA . THR A 1 86 ? 8.123 11.187 -14.647 1.00 56.41 86 THR A CA 1
ATOM 638 C C . THR A 1 86 ? 8.958 12.440 -14.788 1.00 56.41 86 THR A C 1
ATOM 640 O O . THR A 1 86 ? 9.538 12.685 -15.843 1.00 56.41 86 THR A O 1
ATOM 643 N N . THR A 1 87 ? 9.043 13.250 -13.737 1.00 54.34 87 THR A N 1
ATOM 644 C CA . THR A 1 87 ? 9.696 14.572 -13.761 1.00 54.34 87 THR A CA 1
ATOM 645 C C . THR A 1 87 ? 11.117 14.564 -14.364 1.00 54.34 87 THR A C 1
ATOM 647 O O . THR A 1 87 ? 11.615 15.599 -14.794 1.00 54.34 87 THR A O 1
ATOM 650 N N . THR A 1 88 ? 11.770 13.400 -14.415 1.00 57.16 88 THR A N 1
ATOM 651 C CA . THR A 1 88 ? 13.108 13.150 -14.969 1.00 57.16 88 THR A CA 1
ATOM 652 C C . THR A 1 88 ? 13.158 12.819 -16.469 1.00 57.16 88 THR A C 1
ATOM 654 O O . THR A 1 88 ? 14.247 12.821 -17.037 1.00 57.16 88 THR A O 1
ATOM 657 N N . GLY A 1 89 ? 12.028 12.523 -17.123 1.00 53.78 89 GLY A N 1
ATOM 658 C CA . GLY A 1 89 ? 11.966 12.124 -18.537 1.00 53.78 89 GLY A CA 1
ATOM 659 C C . GLY A 1 89 ? 12.539 10.733 -18.849 1.00 53.78 89 GLY A C 1
ATOM 660 O O . GLY A 1 89 ? 12.708 10.396 -20.019 1.00 53.78 89 GLY A O 1
ATOM 661 N N . ILE A 1 90 ? 12.855 9.935 -17.826 1.00 57.41 90 ILE A N 1
ATOM 662 C CA . ILE A 1 90 ? 13.299 8.542 -17.968 1.00 57.41 90 ILE A CA 1
ATOM 663 C C . ILE A 1 90 ? 12.062 7.663 -18.173 1.00 57.41 90 ILE A C 1
ATOM 665 O O . ILE A 1 90 ? 11.044 7.890 -17.522 1.00 57.41 90 ILE A O 1
ATOM 669 N N . GLY A 1 91 ? 12.152 6.672 -19.069 1.00 58.00 91 GLY A N 1
ATOM 670 C CA . GLY A 1 91 ? 11.117 5.652 -19.230 1.00 58.00 91 GLY A CA 1
ATOM 671 C C . GLY A 1 91 ? 10.857 4.969 -17.894 1.00 58.00 91 GLY A C 1
ATOM 672 O O . GLY A 1 91 ? 11.744 4.354 -17.304 1.00 58.00 91 GLY A O 1
ATOM 673 N N . THR A 1 92 ? 9.651 5.137 -17.387 1.00 71.06 92 THR A N 1
ATOM 674 C CA . THR A 1 92 ? 9.209 4.532 -16.140 1.00 71.06 92 THR A CA 1
ATOM 675 C C . THR A 1 92 ? 8.775 3.109 -16.415 1.00 71.06 92 THR A C 1
ATOM 677 O O . THR A 1 92 ? 8.536 2.760 -17.572 1.00 71.06 92 THR A O 1
ATOM 680 N N . ASN A 1 93 ? 8.734 2.275 -15.373 1.00 79.56 93 ASN A N 1
ATOM 681 C CA . ASN A 1 93 ? 8.164 0.930 -15.440 1.00 79.56 93 ASN A CA 1
ATOM 682 C C . ASN A 1 93 ? 8.623 0.039 -16.616 1.00 79.56 93 ASN A C 1
ATOM 684 O O . ASN A 1 93 ? 7.905 -0.849 -17.058 1.00 79.56 93 ASN A O 1
ATOM 688 N N . GLN A 1 94 ? 9.846 0.249 -17.107 1.00 83.75 94 GLN A N 1
ATOM 689 C CA . GLN A 1 94 ? 10.446 -0.569 -18.157 1.00 83.75 94 GLN A CA 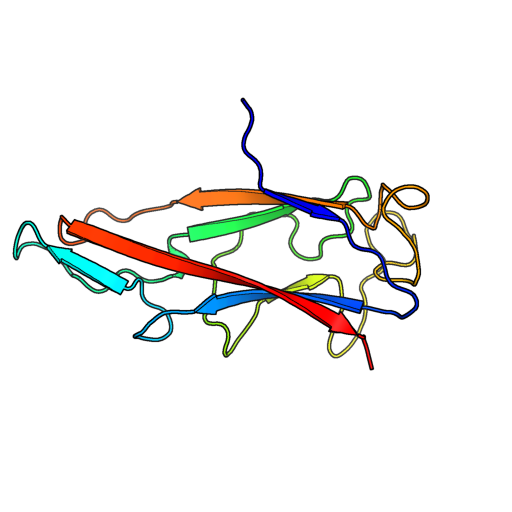1
ATOM 690 C C . GLN A 1 94 ? 11.055 -1.860 -17.585 1.00 83.75 94 GLN A C 1
ATOM 692 O O . GLN A 1 94 ? 11.342 -1.927 -16.377 1.00 83.75 94 GLN A O 1
ATOM 697 N N . PRO A 1 95 ? 11.321 -2.858 -18.452 1.00 86.44 95 PRO A N 1
ATOM 698 C CA . PRO A 1 95 ? 12.206 -3.964 -18.117 1.00 86.44 95 PRO A CA 1
ATOM 699 C C . PRO A 1 95 ? 13.522 -3.454 -17.522 1.00 86.44 95 PRO A C 1
ATOM 701 O O . PRO A 1 95 ? 14.101 -2.494 -18.029 1.00 86.44 95 PRO A O 1
ATOM 704 N N . GLY A 1 96 ? 13.982 -4.082 -16.448 1.00 87.25 96 GLY A N 1
ATOM 705 C CA . GLY A 1 96 ? 15.166 -3.655 -15.711 1.00 87.25 96 GLY A CA 1
ATOM 706 C C . GLY A 1 96 ? 15.194 -4.210 -14.294 1.00 87.25 96 GLY A C 1
ATOM 707 O O . GLY A 1 96 ? 14.341 -5.015 -13.898 1.00 87.25 96 GLY A O 1
ATOM 708 N N . ASP A 1 97 ? 16.184 -3.770 -13.525 1.00 88.12 97 ASP A N 1
ATOM 709 C CA . ASP A 1 97 ? 16.468 -4.330 -12.208 1.00 88.12 97 ASP A CA 1
ATOM 710 C C . ASP A 1 97 ? 16.906 -3.260 -11.190 1.00 88.12 97 ASP A C 1
ATOM 712 O O . ASP A 1 97 ? 17.421 -2.199 -11.541 1.00 88.12 97 ASP A O 1
ATOM 716 N N . PRO A 1 98 ? 16.748 -3.509 -9.881 1.00 86.56 98 PRO A N 1
ATOM 717 C CA . PRO A 1 98 ? 16.986 -2.500 -8.855 1.00 86.56 98 PRO A CA 1
ATOM 718 C C . PRO A 1 98 ? 18.478 -2.255 -8.570 1.00 86.56 98 PRO A C 1
ATOM 720 O O . PRO A 1 98 ? 18.794 -1.444 -7.689 1.00 86.56 98 PRO A O 1
ATOM 723 N N . VAL A 1 99 ? 19.399 -2.976 -9.217 1.00 87.94 99 VAL A N 1
ATOM 724 C CA . VAL A 1 99 ? 20.853 -2.781 -9.117 1.00 87.94 99 VAL A CA 1
ATOM 725 C C . VAL A 1 99 ? 21.323 -1.821 -10.205 1.00 87.94 99 VAL A C 1
ATOM 727 O O . VAL A 1 99 ? 21.998 -0.845 -9.875 1.00 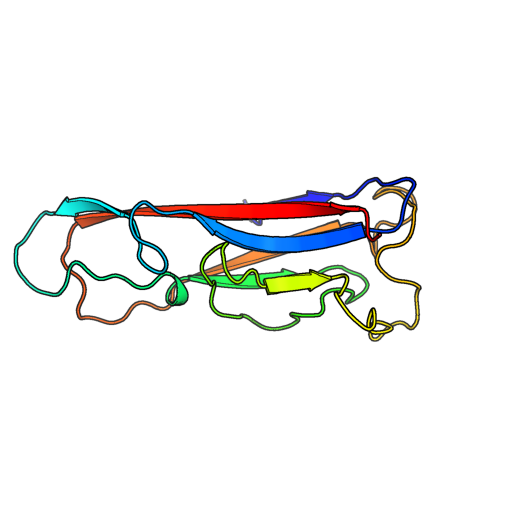87.94 99 VAL A O 1
ATOM 730 N N . ASN A 1 100 ? 20.932 -2.061 -11.456 1.00 86.88 100 ASN A N 1
ATOM 731 C CA . ASN A 1 100 ? 21.289 -1.226 -12.602 1.00 86.88 100 ASN A CA 1
ATOM 732 C C . ASN A 1 100 ? 20.389 0.020 -12.714 1.00 86.88 100 ASN A C 1
ATOM 734 O O . ASN A 1 100 ? 20.883 1.106 -13.016 1.00 86.88 100 ASN A O 1
ATOM 738 N N . ASP A 1 101 ? 19.114 -0.101 -12.331 1.00 84.88 101 ASP A N 1
ATOM 739 C CA . ASP A 1 101 ? 18.075 0.928 -12.465 1.00 84.88 101 ASP A CA 1
ATOM 740 C C . ASP A 1 101 ? 17.548 1.390 -11.091 1.00 84.88 101 ASP A C 1
ATOM 742 O O . ASP A 1 101 ? 16.355 1.590 -10.844 1.00 84.88 101 ASP A O 1
ATOM 746 N N . ALA A 1 102 ? 18.462 1.585 -10.135 1.00 83.12 102 ALA A N 1
ATOM 747 C CA . ALA A 1 102 ? 18.124 1.872 -8.737 1.00 83.12 102 ALA A CA 1
ATOM 748 C C . ALA A 1 102 ? 17.265 3.139 -8.522 1.00 83.12 102 ALA A C 1
ATOM 750 O O . ALA A 1 102 ? 16.622 3.270 -7.478 1.00 83.12 102 ALA A O 1
ATOM 751 N N . PHE A 1 103 ? 17.258 4.075 -9.478 1.00 83.62 103 PHE A N 1
ATOM 752 C CA . PHE A 1 103 ? 16.446 5.293 -9.409 1.00 83.62 103 PHE A CA 1
ATOM 753 C C . PHE A 1 103 ? 14.971 5.060 -9.761 1.00 83.62 103 PHE A C 1
ATOM 755 O O . PHE A 1 103 ? 14.111 5.776 -9.248 1.00 83.62 103 PHE A O 1
ATOM 762 N N . THR A 1 104 ? 14.676 4.071 -10.600 1.00 82.88 104 THR A N 1
ATOM 763 C CA . THR A 1 104 ? 13.344 3.818 -11.170 1.00 82.88 104 THR A CA 1
ATOM 764 C C . THR A 1 104 ? 12.684 2.569 -10.579 1.00 82.88 104 THR A C 1
ATOM 766 O O . THR A 1 104 ? 11.459 2.527 -10.486 1.00 82.88 104 THR A O 1
ATOM 769 N N . HIS A 1 105 ? 13.479 1.604 -10.100 1.00 87.38 105 HIS A N 1
ATOM 770 C CA . HIS A 1 105 ? 13.026 0.275 -9.654 1.00 87.38 105 HIS A CA 1
ATOM 771 C C . HIS A 1 105 ? 13.075 0.076 -8.132 1.00 87.38 105 HIS A C 1
ATOM 773 O O . HIS A 1 105 ? 12.948 -1.045 -7.632 1.00 87.38 105 HIS A O 1
ATOM 779 N N . ARG A 1 106 ? 13.264 1.158 -7.366 1.00 88.88 106 ARG A N 1
ATOM 780 C CA . ARG A 1 106 ? 13.205 1.145 -5.898 1.00 88.88 106 ARG A CA 1
ATOM 781 C C . ARG A 1 106 ? 12.175 2.130 -5.378 1.00 88.88 106 ARG A C 1
ATOM 783 O O . ARG A 1 106 ? 12.227 3.316 -5.702 1.00 88.88 106 ARG A O 1
ATOM 790 N N . PHE A 1 107 ? 11.309 1.647 -4.497 1.00 88.31 107 PHE A N 1
ATOM 791 C CA . PHE A 1 107 ? 10.263 2.441 -3.867 1.00 88.31 107 P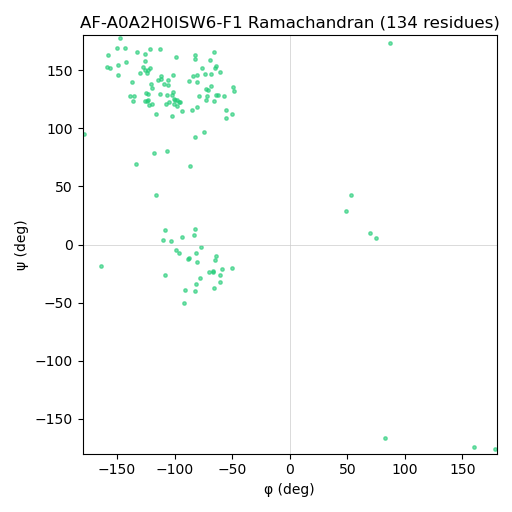HE A CA 1
ATOM 792 C C . PHE A 1 107 ? 10.375 2.340 -2.362 1.00 88.31 107 PHE A C 1
ATOM 794 O O . PHE A 1 107 ? 10.429 1.256 -1.792 1.00 88.31 107 PHE A O 1
ATOM 801 N N . ARG A 1 108 ? 10.354 3.489 -1.708 1.00 90.88 108 ARG A N 1
ATOM 802 C CA . ARG A 1 108 ? 10.164 3.611 -0.276 1.00 90.88 108 ARG A CA 1
ATOM 803 C C . ARG A 1 108 ? 8.715 3.993 -0.016 1.00 90.88 108 ARG A C 1
ATOM 805 O O . ARG A 1 108 ? 8.252 5.019 -0.522 1.00 90.88 108 ARG A O 1
ATOM 812 N N . ILE A 1 109 ? 8.042 3.203 0.811 1.00 91.44 109 ILE A N 1
ATOM 813 C CA . ILE A 1 109 ? 6.696 3.496 1.291 1.00 91.44 109 ILE A CA 1
ATOM 814 C C . ILE A 1 109 ? 6.767 4.093 2.688 1.00 91.44 109 ILE A C 1
ATOM 816 O O . ILE A 1 109 ? 7.308 3.492 3.622 1.00 91.44 109 ILE A O 1
ATOM 820 N N . ASP A 1 110 ? 6.178 5.276 2.814 1.00 92.31 110 ASP A N 1
ATOM 821 C CA . ASP A 1 110 ? 5.916 5.929 4.086 1.00 92.31 110 ASP A CA 1
ATOM 822 C C . ASP A 1 110 ? 4.425 5.831 4.418 1.00 92.31 110 ASP A C 1
ATOM 824 O O . ASP A 1 110 ? 3.577 5.995 3.541 1.00 92.31 110 ASP A O 1
ATOM 828 N N . TYR A 1 111 ? 4.115 5.625 5.696 1.00 91.69 111 TYR A N 1
ATOM 829 C CA . TYR A 1 111 ? 2.750 5.538 6.215 1.00 91.69 111 TYR A CA 1
ATOM 830 C C . TYR A 1 111 ? 2.470 6.709 7.159 1.00 91.69 111 TYR A C 1
ATOM 832 O O . TYR A 1 111 ? 3.335 7.097 7.950 1.00 91.69 111 TYR A O 1
ATOM 840 N N . ARG A 1 112 ? 1.253 7.252 7.111 1.00 92.44 112 ARG A N 1
ATOM 841 C CA . ARG A 1 112 ? 0.766 8.287 8.026 1.00 92.44 112 ARG A CA 1
ATOM 842 C C . ARG A 1 112 ? -0.647 7.948 8.470 1.00 92.44 112 ARG A C 1
ATOM 844 O O . ARG A 1 112 ? -1.538 7.790 7.648 1.00 92.44 112 ARG A O 1
ATOM 851 N N . LEU A 1 113 ? -0.846 7.854 9.779 1.00 90.94 113 LEU A N 1
ATOM 852 C CA . LEU A 1 113 ? -2.167 7.664 10.362 1.00 90.94 113 LEU A CA 1
ATOM 853 C C . LEU A 1 113 ? -2.737 9.026 10.762 1.00 90.94 113 LEU A C 1
ATOM 855 O O . LEU A 1 113 ? -2.135 9.724 11.580 1.00 90.94 113 LEU A O 1
ATOM 859 N N . THR A 1 114 ? -3.902 9.372 10.225 1.00 89.38 114 THR A N 1
ATOM 860 C CA . THR A 1 114 ? -4.612 10.623 10.524 1.00 89.38 114 THR A CA 1
ATOM 861 C C . THR A 1 114 ? -5.964 10.289 11.169 1.00 89.38 114 THR A C 1
ATOM 863 O O . THR A 1 114 ? -6.994 10.267 10.492 1.00 89.38 114 THR A O 1
ATOM 866 N N . PRO A 1 115 ? -5.989 9.951 12.473 1.00 82.75 115 PRO A N 1
ATOM 867 C CA . PRO A 1 115 ? -7.207 9.517 13.143 1.00 82.75 115 PRO A CA 1
ATOM 868 C C . PRO A 1 115 ? -8.144 10.693 13.444 1.00 82.75 115 PRO A C 1
ATOM 870 O O . PRO A 1 115 ? -7.710 11.817 13.696 1.00 82.75 115 PRO A O 1
ATOM 873 N N . THR A 1 116 ? -9.443 10.404 13.505 1.00 79.62 116 THR A N 1
ATOM 874 C CA . THR A 1 116 ? -10.437 11.287 14.126 1.00 79.62 116 THR A CA 1
ATOM 875 C C . THR A 1 116 ? -10.734 10.797 15.550 1.00 79.62 116 THR A C 1
ATOM 877 O O . THR A 1 116 ? -10.437 9.656 15.903 1.00 79.62 116 THR A O 1
ATOM 880 N N . ILE A 1 117 ? -11.301 11.652 16.402 1.00 73.12 117 ILE A N 1
ATOM 881 C CA . ILE A 1 117 ? -11.491 11.383 17.845 1.00 73.12 117 ILE A CA 1
ATOM 882 C C . ILE A 1 117 ? -12.732 10.532 18.187 1.00 73.12 117 ILE A C 1
ATOM 884 O O . ILE A 1 117 ? -13.124 10.469 19.348 1.00 73.12 117 ILE A O 1
ATOM 888 N N . ALA A 1 118 ? -13.372 9.893 17.202 1.00 85.44 118 ALA A N 1
ATOM 889 C CA . ALA A 1 118 ? -14.687 9.265 17.376 1.00 85.44 118 ALA A CA 1
ATOM 890 C C . ALA A 1 118 ? -14.689 7.723 17.347 1.00 85.44 118 ALA A C 1
ATOM 892 O O . ALA A 1 118 ? -15.765 7.126 17.413 1.00 85.44 118 ALA A O 1
ATOM 893 N N . TYR A 1 119 ? -13.531 7.064 17.249 1.00 92.50 119 TYR A N 1
ATOM 894 C CA . TYR A 1 119 ? -13.469 5.604 17.115 1.00 92.50 119 TYR A CA 1
ATOM 895 C C . TYR A 1 119 ? -13.535 4.872 18.451 1.00 92.50 119 TYR A C 1
ATOM 897 O O . TYR A 1 119 ? -12.984 5.321 19.459 1.00 92.50 119 TYR A O 1
ATOM 905 N N . THR A 1 120 ? -14.187 3.714 18.447 1.00 94.12 120 THR A N 1
ATOM 906 C CA . THR A 1 120 ? -14.281 2.861 19.627 1.00 94.12 120 THR A CA 1
ATOM 907 C C . THR A 1 120 ? -12.895 2.360 20.042 1.00 94.12 120 THR A C 1
ATOM 909 O O . THR A 1 120 ? -12.178 1.798 19.213 1.00 94.12 120 THR A O 1
ATOM 912 N N . PRO A 1 121 ? -12.484 2.514 21.313 1.00 93.06 121 PRO A N 1
ATOM 913 C CA . PRO A 1 121 ? -11.240 1.927 21.797 1.00 93.06 121 PRO A CA 1
ATOM 914 C C . PRO A 1 121 ? -11.223 0.408 21.593 1.00 93.06 121 PRO A C 1
ATOM 916 O O . PRO A 1 121 ? -12.143 -0.291 22.023 1.00 93.06 121 PRO A O 1
ATOM 919 N N . GLY A 1 122 ? -10.174 -0.110 20.959 1.00 93.62 122 GLY A N 1
ATOM 920 C CA . GLY A 1 122 ? -10.084 -1.521 20.596 1.00 93.62 122 GLY A CA 1
ATOM 921 C C . GLY A 1 122 ? -8.808 -1.860 19.834 1.00 93.62 122 GLY A C 1
ATOM 922 O O . GLY A 1 122 ? -7.940 -1.005 19.644 1.00 93.62 122 GLY A O 1
ATOM 923 N N . VAL A 1 1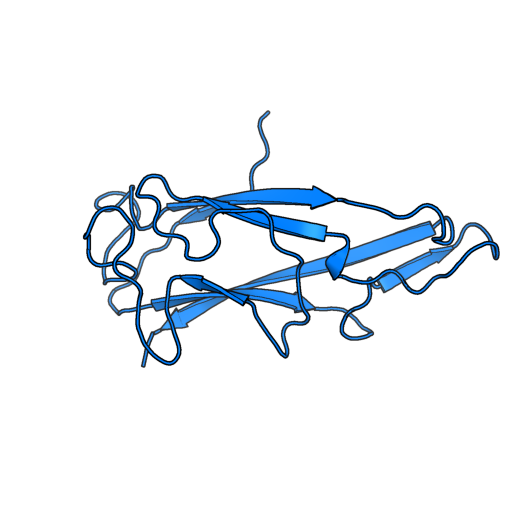23 ? -8.706 -3.114 19.404 1.00 95.31 123 VAL A N 1
ATOM 924 C CA . VAL A 1 123 ? -7.662 -3.588 18.491 1.00 95.31 123 VAL A CA 1
ATOM 925 C C . VAL A 1 123 ? -8.264 -3.711 17.103 1.00 95.31 123 VAL A C 1
ATOM 927 O O . VAL A 1 123 ? -9.289 -4.368 16.924 1.00 95.31 123 VAL A O 1
ATOM 930 N N . TYR A 1 124 ? -7.593 -3.103 16.132 1.00 95.12 124 TYR A N 1
ATOM 931 C CA . TYR A 1 124 ? -7.994 -3.110 14.734 1.00 95.12 124 TYR A CA 1
ATOM 932 C C . TYR A 1 124 ? -6.865 -3.664 13.871 1.00 95.12 124 TYR A C 1
ATOM 934 O O . TYR A 1 124 ? -5.689 -3.479 14.196 1.00 95.12 124 TYR A O 1
ATOM 942 N N . SER A 1 125 ? -7.215 -4.298 12.758 1.00 95.75 125 SER A N 1
ATOM 943 C CA . SER A 1 125 ? -6.266 -4.722 11.732 1.00 95.75 125 SER A CA 1
ATOM 944 C C . SER A 1 125 ? -6.628 -4.160 10.366 1.00 95.75 125 SER A C 1
ATOM 946 O O . SER A 1 125 ? -7.797 -3.988 10.028 1.00 95.75 125 SER A O 1
ATOM 948 N N . LEU A 1 126 ? -5.594 -3.902 9.574 1.00 95.25 126 LEU A N 1
ATOM 949 C CA . LEU A 1 126 ? -5.694 -3.502 8.182 1.00 95.25 126 LEU A CA 1
ATOM 950 C C . LEU A 1 126 ? -4.613 -4.237 7.397 1.00 95.25 126 LEU A C 1
ATOM 952 O O . LEU A 1 126 ? -3.436 -4.157 7.757 1.00 95.25 126 LEU A O 1
ATOM 956 N N . THR A 1 127 ? -4.994 -4.909 6.315 1.00 95.75 127 THR A N 1
ATOM 957 C CA . THR A 1 127 ? -4.034 -5.462 5.359 1.00 95.75 127 THR A CA 1
ATOM 958 C C . THR A 1 127 ? -3.899 -4.506 4.184 1.00 95.75 127 THR A C 1
ATOM 960 O O . THR A 1 127 ? -4.868 -4.228 3.483 1.00 95.75 127 THR A O 1
ATOM 963 N N . VAL A 1 128 ? -2.682 -4.006 3.969 1.00 94.94 128 VAL A N 1
ATOM 964 C CA . VAL A 1 128 ? -2.317 -3.223 2.784 1.00 94.94 128 VAL A CA 1
ATOM 965 C C . VAL A 1 128 ? -1.680 -4.176 1.778 1.00 94.94 128 VAL A C 1
ATOM 967 O O . VAL A 1 128 ? -0.702 -4.852 2.099 1.00 94.94 128 VAL A O 1
ATOM 970 N N . VAL A 1 129 ? -2.252 -4.249 0.582 1.00 94.94 129 VAL A N 1
ATOM 971 C CA . VAL A 1 129 ? -1.827 -5.138 -0.498 1.00 94.94 129 VAL A CA 1
ATOM 972 C C . VAL A 1 129 ? -1.156 -4.297 -1.569 1.00 94.94 129 VAL A C 1
ATOM 974 O O . VAL A 1 129 ? -1.768 -3.388 -2.122 1.00 94.94 129 VAL A O 1
ATOM 977 N N . PHE A 1 130 ? 0.103 -4.612 -1.851 1.00 93.50 130 PHE A N 1
ATOM 978 C CA . PHE A 1 130 ? 0.828 -4.081 -2.998 1.00 93.50 130 PHE A CA 1
ATOM 979 C C . PHE A 1 130 ? 0.851 -5.154 -4.075 1.00 93.50 130 PHE A C 1
ATOM 981 O O . PHE A 1 130 ? 1.199 -6.304 -3.792 1.00 93.50 130 PHE A O 1
ATOM 988 N N . THR A 1 131 ? 0.499 -4.779 -5.295 1.00 92.25 131 THR A N 1
ATOM 989 C CA . THR A 1 131 ? 0.460 -5.699 -6.425 1.00 92.25 131 THR A CA 1
ATOM 990 C C . THR A 1 131 ? 1.347 -5.173 -7.531 1.00 92.25 131 THR A C 1
ATOM 992 O O . THR A 1 131 ? 1.192 -4.038 -7.975 1.00 92.25 131 THR A O 1
ATOM 995 N N . LEU A 1 132 ? 2.283 -6.025 -7.943 1.00 90.94 132 LEU A N 1
ATOM 996 C CA . LEU A 1 132 ? 3.074 -5.858 -9.148 1.00 90.94 132 LEU A CA 1
ATOM 997 C C . LEU A 1 132 ? 2.427 -6.711 -10.242 1.00 90.94 132 LEU A C 1
ATOM 999 O O . LEU A 1 132 ? 2.234 -7.912 -10.036 1.00 90.94 132 LEU A O 1
ATOM 1003 N N . ALA A 1 133 ? 2.082 -6.099 -11.366 1.00 90.06 133 ALA A N 1
ATOM 1004 C CA . ALA A 1 133 ? 1.507 -6.779 -12.520 1.00 90.06 133 ALA A CA 1
ATOM 1005 C C . ALA A 1 133 ? 2.312 -6.446 -13.777 1.00 90.06 133 ALA A C 1
ATOM 1007 O O . ALA A 1 133 ? 2.941 -5.396 -13.841 1.00 90.06 133 ALA A O 1
ATOM 1008 N N . GLU A 1 134 ? 2.312 -7.347 -14.754 1.00 86.81 134 GLU A N 1
ATOM 1009 C CA . GLU A 1 134 ? 2.792 -7.023 -16.098 1.00 86.81 134 GLU A CA 1
ATOM 1010 C C . GLU A 1 134 ? 1.819 -6.031 -16.748 1.00 86.81 134 GLU A C 1
ATOM 1012 O O . GLU A 1 134 ? 0.603 -6.190 -16.613 1.00 86.81 134 GLU A O 1
ATOM 1017 N N . ASP A 1 135 ? 2.368 -5.016 -17.407 1.00 77.88 135 ASP A N 1
ATOM 1018 C CA . ASP A 1 135 ? 1.613 -4.070 -18.230 1.00 77.88 135 ASP A CA 1
ATOM 1019 C C . ASP A 1 135 ? 1.362 -4.726 -19.601 1.00 77.88 135 ASP A C 1
ATOM 1021 O O . ASP A 1 135 ? 2.316 -5.146 -20.267 1.00 77.88 135 ASP A O 1
ATOM 1025 N N . LEU A 1 136 ? 0.085 -4.924 -19.958 1.00 62.91 136 LEU A N 1
ATOM 1026 C CA . LEU A 1 136 ? -0.376 -5.742 -21.098 1.00 62.91 136 LEU A CA 1
ATOM 1027 C C . LEU A 1 136 ? -0.906 -4.905 -22.265 1.00 62.91 136 LEU A C 1
ATOM 1029 O O . LEU A 1 136 ? -1.805 -4.066 -22.032 1.00 62.91 136 LEU A O 1
#

Secondary structure (DSSP, 8-state):
----EEEE--BSS-EEEEEEEE-SSTTBPEEEEES-SSSBS--BGGGEEEEEE-TT---S--S-EE--BTTS-EEEE--SS-----TT----S-SB-TTTSTTTSEEEEEEEE---TTBPSEEEE-EEEEEEEE--

pLDDT: mean 85.17, std 13.26, range [37.66, 97.0]

Foldseek 3Di:
DPDWDKFFDADQFFKWKWKAWDDPDFQAWAFPWFPDPFFDQGHGQQLKWKAKAFQLQQFPRHDTGGHGHPVDIGTRADDPPDGPCGPNNDDARGHDTCVVPVRRRMITMDIDGRDDPGHGHGDTDMGMDMDMDG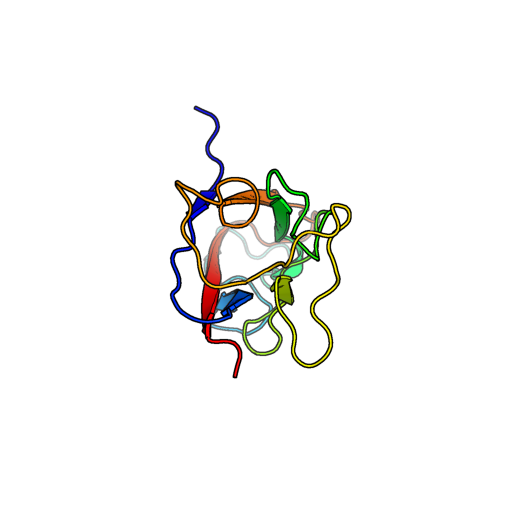DD

Solvent-accessible surface area (backbone atoms only — not comparable to full-atom values): 7699 Å² total; per-residue (Å²): 131,92,84,59,54,74,49,73,44,70,40,89,48,39,33,29,37,31,38,20,33,56,52,90,49,80,51,29,41,36,79,77,46,69,80,54,85,56,65,38,78,81,42,54,40,50,34,41,22,39,26,44,45,26,82,45,49,49,35,74,34,79,53,76,41,61,44,39,28,53,93,58,52,48,62,37,32,47,66,96,84,68,67,69,69,25,90,71,69,52,84,64,49,54,52,46,34,45,80,88,36,45,39,70,24,28,35,41,40,50,79,46,78,59,81,72,96,53,59,33,54,57,46,71,48,77,43,76,44,76,46,80,44,76,59,131

Mean predicted aligned error: 6.34 Å

Nearest PDB structures (foldseek):
  7x30-assembly1_b  TM=1.644E-01  e=2.373E+00  Staphylococcus phage S6